Protein AF-A0A7S1SSM6-F1 (afdb_monomer_lite)

Organism: NCBI:txid63592

pLDDT: mean 79.37, std 10.74, range [51.19, 92.94]

Sequence (99 aa):
RVAVSGLYIGGKAKVPNDAHAYGEARAEYFFAGSLGPVMERTFEPGFDSDWGSTEEHWVRTECGAGTNFRVSSSVQARTAQGTGVALQTMSFEFFDVEC

Structure (mmCIF, N/CA/C/O backbone):
data_AF-A0A7S1SSM6-F1
#
_entry.id   AF-A0A7S1SSM6-F1
#
loop_
_atom_site.group_PDB
_atom_site.id
_atom_site.type_symbol
_atom_site.label_atom_id
_atom_site.label_alt_id
_atom_site.label_comp_id
_atom_site.label_asym_id
_atom_site.label_entity_id
_atom_site.label_seq_id
_atom_site.pdbx_PDB_ins_code
_atom_site.Cartn_x
_atom_site.Cartn_y
_atom_site.Cartn_z
_atom_site.occupancy
_atom_site.B_iso_or_equiv
_atom_site.auth_seq_id
_atom_site.auth_comp_id
_atom_site.auth_asym_id
_atom_site.auth_atom_id
_atom_site.pdbx_PDB_model_num
ATOM 1 N N . ARG A 1 1 ? 19.876 6.465 -17.015 1.00 58.81 1 ARG A N 1
ATOM 2 C CA . ARG A 1 1 ? 19.684 5.035 -16.645 1.00 58.81 1 ARG A CA 1
ATOM 3 C C . ARG A 1 1 ? 19.164 4.982 -15.225 1.00 58.81 1 ARG A C 1
ATOM 5 O O . ARG A 1 1 ? 19.903 5.396 -14.346 1.00 58.81 1 ARG A O 1
ATOM 12 N N . VAL A 1 2 ? 17.966 4.426 -15.059 1.00 58.84 2 VAL A N 1
ATOM 13 C CA . VAL A 1 2 ? 17.155 4.303 -13.839 1.00 58.84 2 VAL A CA 1
ATOM 14 C C . VAL A 1 2 ? 15.910 5.188 -13.905 1.00 58.84 2 VAL A C 1
ATOM 16 O O . VAL A 1 2 ? 16.018 6.404 -14.009 1.00 58.84 2 VAL A O 1
ATOM 19 N N . ALA A 1 3 ? 14.746 4.543 -13.863 1.00 59.56 3 ALA A N 1
ATOM 20 C CA . ALA A 1 3 ? 13.465 5.168 -13.578 1.00 59.56 3 ALA A CA 1
ATOM 21 C C . ALA A 1 3 ? 13.208 5.068 -12.069 1.00 59.56 3 ALA A C 1
ATOM 23 O O . ALA A 1 3 ? 13.391 3.997 -11.481 1.00 59.56 3 ALA A O 1
ATOM 24 N N . VAL A 1 4 ? 12.811 6.182 -11.456 1.00 60.44 4 VAL A N 1
ATOM 25 C CA . VAL A 1 4 ? 12.421 6.244 -10.045 1.00 60.44 4 VAL A CA 1
ATOM 26 C C . VAL A 1 4 ? 10.920 6.422 -9.992 1.00 60.44 4 VAL A C 1
ATOM 28 O O . VAL A 1 4 ? 10.396 7.399 -10.524 1.00 60.44 4 VAL A O 1
ATOM 31 N N . SER A 1 5 ? 10.226 5.492 -9.350 1.00 66.38 5 SER A N 1
ATOM 32 C CA . SER A 1 5 ? 8.828 5.686 -8.986 1.00 66.38 5 SER A CA 1
ATOM 33 C C . SER A 1 5 ? 8.762 6.006 -7.499 1.00 66.38 5 SER A C 1
ATOM 35 O O . SER A 1 5 ? 9.047 5.131 -6.680 1.00 66.38 5 SER A O 1
ATOM 37 N N . GLY A 1 6 ? 8.400 7.244 -7.164 1.00 67.00 6 GLY A N 1
ATOM 38 C CA . GLY A 1 6 ? 7.982 7.625 -5.818 1.00 67.00 6 GLY A CA 1
ATOM 39 C C . GLY A 1 6 ? 6.464 7.521 -5.726 1.00 67.00 6 GLY A C 1
ATOM 40 O O . GLY A 1 6 ? 5.763 8.297 -6.377 1.00 67.00 6 GLY A O 1
ATOM 41 N N . LEU A 1 7 ? 5.947 6.560 -4.958 1.00 73.50 7 LEU A N 1
ATOM 42 C CA . LEU A 1 7 ? 4.514 6.467 -4.680 1.00 73.50 7 LEU A CA 1
ATOM 43 C C . LEU A 1 7 ? 4.261 6.833 -3.225 1.00 73.50 7 LEU A C 1
ATOM 45 O O . LEU A 1 7 ? 4.760 6.170 -2.318 1.00 73.50 7 LEU A O 1
ATOM 49 N N . TYR A 1 8 ? 3.413 7.835 -3.030 1.00 80.81 8 TYR A N 1
ATOM 50 C CA . TYR A 1 8 ? 2.760 8.065 -1.754 1.00 80.81 8 TYR A CA 1
ATOM 51 C C . TYR A 1 8 ? 1.422 7.327 -1.724 1.00 80.81 8 TYR A C 1
ATOM 53 O O . TYR A 1 8 ? 0.572 7.530 -2.594 1.00 80.81 8 TYR A O 1
ATOM 61 N N . ILE A 1 9 ? 1.225 6.502 -0.702 1.00 78.75 9 ILE A N 1
ATOM 62 C CA . ILE A 1 9 ? -0.080 5.956 -0.342 1.00 78.75 9 ILE A CA 1
ATOM 63 C C . ILE A 1 9 ? -0.380 6.347 1.099 1.00 78.75 9 ILE A C 1
ATOM 65 O O . ILE A 1 9 ? 0.454 6.208 1.992 1.00 78.75 9 ILE A O 1
ATOM 69 N N . GLY A 1 10 ? -1.574 6.871 1.327 1.00 84.69 10 GLY A N 1
ATOM 70 C CA . GLY A 1 10 ? -1.971 7.338 2.639 1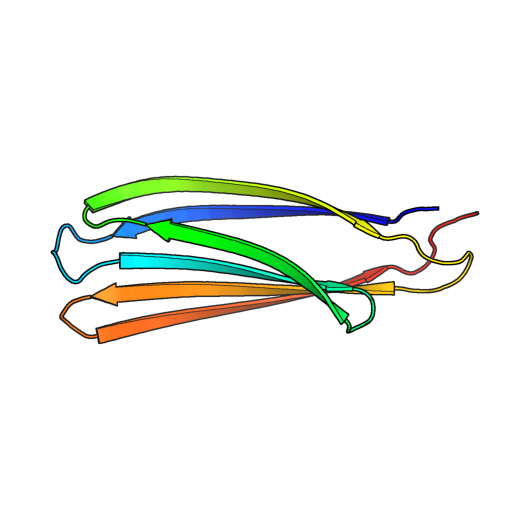.00 84.69 10 GLY A CA 1
ATOM 71 C C . GLY A 1 10 ? -3.424 7.764 2.670 1.00 84.69 10 GLY A C 1
ATOM 72 O O . GLY A 1 10 ? -4.124 7.770 1.655 1.00 84.69 10 GLY A O 1
ATOM 73 N N . GLY A 1 11 ? -3.873 8.111 3.863 1.00 85.38 11 GLY A N 1
ATOM 74 C CA . GLY A 1 11 ? -5.227 8.559 4.119 1.00 85.38 11 GLY A CA 1
ATOM 75 C C . GLY A 1 11 ? -5.555 8.465 5.599 1.00 85.38 11 GLY A C 1
ATOM 76 O O . GLY A 1 11 ? -4.685 8.242 6.439 1.00 85.38 11 GLY A O 1
ATOM 77 N N . LYS A 1 12 ? -6.838 8.598 5.918 1.00 87.00 12 LYS A N 1
ATOM 78 C CA . LYS A 1 12 ? -7.329 8.372 7.272 1.00 87.00 12 LYS A CA 1
ATOM 79 C C . LYS A 1 12 ? -7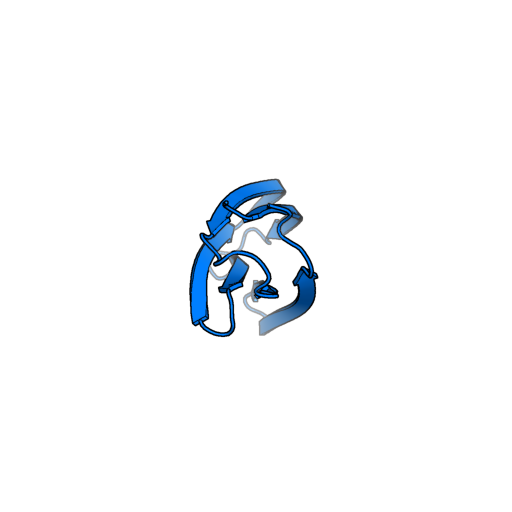.711 6.908 7.441 1.00 87.00 12 LYS A C 1
ATOM 81 O O . LYS A 1 12 ? -8.521 6.398 6.667 1.00 87.00 12 LYS A O 1
ATOM 86 N N . ALA A 1 13 ? -7.180 6.250 8.467 1.00 87.62 13 ALA A N 1
ATOM 87 C CA . ALA A 1 13 ? -7.667 4.942 8.884 1.00 87.62 13 ALA A CA 1
ATOM 88 C C . ALA A 1 13 ? -8.393 5.073 10.223 1.00 87.62 13 ALA A C 1
ATOM 90 O O . ALA A 1 13 ? -7.917 5.724 11.153 1.00 87.62 13 ALA A O 1
ATOM 91 N N . LYS A 1 14 ? -9.573 4.457 10.291 1.00 88.44 14 LYS A N 1
ATOM 92 C CA . LYS A 1 14 ? -10.377 4.367 11.503 1.00 88.44 14 LYS A CA 1
ATOM 93 C C . LYS A 1 14 ? -10.848 2.932 11.684 1.00 88.44 14 LYS A C 1
ATOM 95 O O . LYS A 1 14 ? -11.709 2.467 10.940 1.00 88.44 14 LYS A O 1
ATOM 100 N N . VAL A 1 15 ? -10.288 2.254 12.675 1.00 89.62 15 VAL A N 1
ATOM 101 C CA . VAL A 1 15 ? -10.617 0.875 13.029 1.00 89.62 15 VAL A CA 1
ATOM 102 C C . VAL A 1 15 ? -11.408 0.894 14.338 1.00 89.62 15 VAL A C 1
ATOM 104 O O . VAL A 1 15 ? -10.951 1.491 15.316 1.00 89.62 15 VAL A O 1
ATOM 107 N N . PRO A 1 16 ? -12.597 0.271 14.398 1.00 88.06 16 PRO A N 1
ATOM 108 C CA . PRO A 1 16 ? -13.318 0.100 15.655 1.00 88.06 16 PRO A CA 1
ATOM 109 C C . PRO A 1 16 ? -12.436 -0.558 16.724 1.00 88.06 16 PRO A C 1
ATOM 111 O O . PRO A 1 16 ? -11.620 -1.424 16.417 1.00 88.06 16 PRO A O 1
ATOM 114 N N . ASN A 1 17 ? -12.603 -0.164 17.986 1.00 90.31 17 ASN A N 1
ATOM 115 C CA . ASN A 1 17 ? -11.916 -0.814 19.103 1.00 90.31 17 ASN A CA 1
ATOM 116 C C . ASN A 1 17 ? -12.640 -2.118 19.483 1.00 90.31 17 ASN A C 1
ATOM 118 O O . ASN A 1 17 ? -13.382 -2.164 20.462 1.00 90.31 17 ASN A O 1
ATOM 122 N N . ASP A 1 18 ? -12.480 -3.142 18.647 1.00 89.94 18 ASP A N 1
ATOM 123 C CA . ASP A 1 18 ? -13.040 -4.484 18.815 1.00 89.94 18 ASP A CA 1
ATOM 124 C C . ASP A 1 18 ? -11.937 -5.524 18.568 1.00 89.94 18 ASP A C 1
ATOM 126 O O . ASP A 1 18 ? -11.138 -5.369 17.648 1.00 89.94 18 ASP A O 1
ATOM 130 N N . ALA A 1 19 ? -11.891 -6.590 19.370 1.00 84.06 19 ALA A N 1
ATOM 131 C CA . ALA A 1 19 ? -10.825 -7.597 19.319 1.00 84.06 19 ALA A CA 1
ATOM 132 C C . ALA A 1 19 ? -10.735 -8.362 17.981 1.00 84.06 19 ALA A C 1
ATOM 134 O O . ALA A 1 19 ? -9.727 -9.014 17.711 1.00 84.06 19 ALA A O 1
ATOM 135 N N . HIS A 1 20 ? -11.775 -8.304 17.146 1.00 85.38 20 HIS A N 1
ATOM 136 C CA . HIS A 1 20 ? -11.819 -8.933 15.827 1.00 85.38 20 HIS A CA 1
ATOM 137 C C . HIS A 1 20 ? -11.721 -7.927 14.675 1.00 85.38 20 HIS A C 1
ATOM 139 O O . HIS A 1 20 ? -11.836 -8.323 13.510 1.00 85.38 20 HIS A O 1
ATOM 145 N N . ALA A 1 21 ? -11.539 -6.640 14.981 1.00 88.19 21 ALA A N 1
ATOM 146 C CA . ALA A 1 21 ? -11.415 -5.597 13.981 1.00 88.19 21 ALA A CA 1
ATOM 147 C C . ALA A 1 21 ? -9.950 -5.320 13.637 1.00 88.19 21 ALA A C 1
ATOM 149 O O . ALA A 1 21 ? -9.128 -5.091 14.514 1.00 88.19 21 ALA A O 1
ATOM 150 N N . TYR A 1 22 ? -9.630 -5.285 12.349 1.00 91.56 22 TYR A N 1
ATOM 151 C CA . TYR A 1 22 ? -8.351 -4.764 11.874 1.00 91.56 22 TYR A CA 1
ATOM 152 C C . TYR A 1 22 ? -8.536 -4.110 10.510 1.00 91.56 22 TYR A C 1
ATOM 154 O O . TYR A 1 22 ? -9.463 -4.432 9.757 1.00 91.56 22 TYR A O 1
ATOM 162 N N . GLY A 1 23 ? -7.651 -3.169 10.205 1.00 91.00 23 GLY A N 1
ATOM 163 C CA . GLY A 1 23 ? -7.494 -2.631 8.862 1.00 91.00 23 GLY A CA 1
ATOM 164 C C . GLY A 1 23 ? -6.211 -3.154 8.231 1.00 91.00 23 GLY A C 1
ATOM 165 O O . GLY A 1 23 ? -5.226 -3.383 8.924 1.00 91.00 23 GLY A O 1
ATOM 166 N N . GLU A 1 24 ? -6.199 -3.286 6.916 1.00 91.50 24 GLU A N 1
ATOM 167 C CA . GLU A 1 24 ? -4.998 -3.568 6.142 1.00 91.50 24 GLU A CA 1
ATOM 168 C C . GLU A 1 24 ? -4.989 -2.666 4.912 1.00 91.50 24 GLU A C 1
ATOM 170 O O . GLU A 1 24 ? -5.989 -2.553 4.205 1.00 91.50 24 GLU A O 1
ATOM 175 N N . ALA A 1 25 ? -3.867 -2.006 4.666 1.00 89.81 25 ALA A N 1
ATOM 176 C CA . ALA A 1 25 ? -3.589 -1.338 3.411 1.00 89.81 25 ALA A CA 1
ATOM 177 C C . ALA A 1 25 ? -2.386 -2.009 2.759 1.00 89.81 25 ALA A C 1
ATOM 179 O O . ALA A 1 25 ? -1.358 -2.215 3.400 1.00 89.81 25 ALA A O 1
ATOM 180 N N . ARG A 1 26 ? -2.507 -2.328 1.475 1.00 90.38 26 ARG A N 1
ATOM 181 C CA . ARG A 1 26 ? -1.467 -3.020 0.719 1.00 90.38 26 ARG A CA 1
ATOM 182 C C . ARG A 1 26 ? -1.295 -2.385 -0.651 1.00 90.38 26 ARG A C 1
ATOM 184 O O . ARG A 1 26 ? -2.288 -2.031 -1.281 1.00 90.38 26 ARG A O 1
ATOM 191 N N . ALA A 1 27 ? -0.058 -2.255 -1.114 1.00 88.25 27 ALA A N 1
ATOM 192 C CA . ALA A 1 27 ? 0.281 -1.809 -2.459 1.00 88.25 27 ALA A CA 1
ATOM 193 C C . ALA A 1 27 ? 1.308 -2.757 -3.089 1.00 88.25 27 ALA A C 1
ATOM 195 O O . ALA A 1 27 ? 2.355 -3.036 -2.512 1.00 88.25 27 ALA A O 1
ATOM 196 N N . GLU A 1 28 ? 0.997 -3.251 -4.279 1.00 87.94 28 GLU A N 1
ATOM 197 C CA . GLU A 1 28 ? 1.831 -4.143 -5.076 1.00 87.94 28 GLU A CA 1
ATOM 198 C C . GLU A 1 28 ? 2.349 -3.386 -6.295 1.00 87.94 28 GLU A C 1
ATOM 200 O O . GLU A 1 28 ? 1.568 -2.831 -7.078 1.00 87.94 28 GLU A O 1
ATOM 205 N N . TYR A 1 29 ? 3.667 -3.382 -6.458 1.00 84.38 29 TYR A N 1
ATOM 206 C CA . TYR A 1 29 ? 4.343 -2.696 -7.548 1.00 84.38 29 TYR A CA 1
ATOM 207 C C . TYR A 1 29 ? 4.662 -3.699 -8.649 1.00 84.38 29 TYR A C 1
ATOM 209 O O . TYR A 1 29 ? 5.114 -4.806 -8.377 1.00 84.38 29 TYR A O 1
ATOM 217 N N . PHE A 1 30 ? 4.448 -3.314 -9.898 1.00 83.62 30 PHE A N 1
ATOM 218 C CA . PHE A 1 30 ? 4.733 -4.133 -11.066 1.00 83.62 30 PHE A CA 1
ATOM 219 C C . PHE A 1 30 ? 5.585 -3.326 -12.039 1.00 83.62 30 PHE A C 1
ATOM 221 O O . PHE A 1 30 ? 5.208 -2.224 -12.440 1.00 83.62 30 PHE A O 1
ATOM 228 N N . PHE A 1 31 ? 6.715 -3.896 -12.444 1.00 80.75 31 PHE A N 1
ATOM 229 C CA . PHE A 1 31 ? 7.661 -3.282 -13.370 1.00 80.75 31 PHE A CA 1
ATOM 230 C C . PHE A 1 31 ? 7.832 -4.183 -14.584 1.00 80.75 31 PHE A C 1
ATOM 232 O O . PHE A 1 31 ? 8.197 -5.350 -14.439 1.00 80.75 31 PHE A O 1
ATOM 239 N N . ALA A 1 32 ? 7.540 -3.661 -15.776 1.00 78.62 32 ALA A N 1
ATOM 240 C CA . ALA A 1 32 ? 7.542 -4.438 -17.017 1.00 78.62 32 ALA A CA 1
ATOM 241 C C . ALA A 1 32 ? 6.747 -5.762 -16.894 1.00 78.62 32 ALA A C 1
ATOM 243 O O . ALA A 1 32 ? 7.164 -6.810 -17.381 1.00 78.62 32 ALA A O 1
ATOM 244 N N . GLY A 1 33 ? 5.619 -5.727 -16.174 1.00 76.31 33 GLY A N 1
ATOM 245 C CA . GLY A 1 33 ? 4.763 -6.892 -15.917 1.00 76.31 33 GLY A CA 1
ATOM 246 C C . GLY A 1 33 ? 5.261 -7.862 -14.836 1.00 76.31 33 GLY A C 1
ATOM 247 O O . GLY A 1 33 ? 4.529 -8.780 -14.476 1.00 76.31 33 GLY A O 1
ATOM 248 N N . SER A 1 34 ? 6.458 -7.659 -14.281 1.00 81.50 34 SER A N 1
ATOM 249 C CA . SER A 1 34 ? 6.990 -8.469 -13.179 1.00 81.50 34 SER A CA 1
ATOM 250 C C . SER A 1 34 ? 6.610 -7.874 -11.826 1.00 81.50 34 SER A C 1
ATOM 252 O O . SER A 1 34 ? 6.704 -6.660 -11.642 1.00 81.50 34 SER A O 1
ATOM 254 N N . LEU A 1 35 ? 6.205 -8.723 -10.876 1.00 84.81 35 LEU A N 1
ATOM 255 C CA . LEU A 1 35 ? 5.938 -8.303 -9.499 1.00 84.81 35 LEU A CA 1
ATOM 256 C C . LEU A 1 35 ? 7.236 -7.800 -8.851 1.00 84.81 35 LEU A C 1
ATOM 258 O O . LEU A 1 35 ? 8.261 -8.482 -8.865 1.00 84.81 35 LEU A O 1
ATOM 262 N N . GLY A 1 36 ? 7.173 -6.592 -8.313 1.00 82.06 36 GLY A N 1
ATOM 263 C CA . GLY A 1 36 ? 8.228 -5.927 -7.569 1.00 82.06 36 GLY A CA 1
ATOM 264 C C . GLY A 1 36 ? 7.969 -5.962 -6.060 1.00 82.06 36 GLY A C 1
ATOM 265 O O . GLY A 1 36 ? 7.350 -6.902 -5.556 1.00 82.06 36 GLY A O 1
ATOM 266 N N . PRO A 1 37 ? 8.455 -4.950 -5.321 1.00 84.69 37 PRO A N 1
ATOM 267 C CA . PRO A 1 37 ? 8.190 -4.805 -3.898 1.00 84.69 37 PRO A CA 1
ATOM 268 C C . PRO A 1 37 ? 6.694 -4.752 -3.583 1.00 84.69 37 PRO A C 1
ATOM 270 O O . PRO A 1 37 ? 5.857 -4.436 -4.433 1.00 84.69 37 PRO A O 1
ATOM 273 N N . VAL A 1 38 ? 6.373 -5.046 -2.329 1.00 88.25 38 VAL A N 1
ATOM 274 C CA . VAL A 1 38 ? 5.026 -4.935 -1.777 1.00 88.25 38 VAL A CA 1
ATOM 275 C C . VAL A 1 38 ? 5.125 -4.096 -0.515 1.00 88.25 38 VAL A C 1
ATOM 277 O O . VAL A 1 38 ? 5.934 -4.392 0.363 1.00 88.25 38 VAL A O 1
ATOM 280 N N . MET A 1 39 ? 4.297 -3.061 -0.429 1.00 87.00 39 MET A N 1
ATOM 281 C CA . MET A 1 39 ? 4.069 -2.330 0.808 1.00 87.00 39 MET A CA 1
ATOM 282 C C . MET A 1 39 ? 2.833 -2.904 1.491 1.00 87.00 39 MET A C 1
ATOM 284 O O . MET A 1 39 ? 1.803 -3.093 0.845 1.00 87.00 39 MET A O 1
ATOM 288 N N . GLU A 1 40 ? 2.913 -3.114 2.799 1.00 89.94 40 GLU A N 1
ATOM 289 C CA . GLU A 1 40 ? 1.777 -3.516 3.619 1.00 89.94 40 GLU A CA 1
ATOM 290 C C . GLU A 1 40 ? 1.765 -2.742 4.938 1.00 89.94 40 GLU A C 1
ATOM 292 O O . GLU A 1 40 ? 2.807 -2.474 5.545 1.00 89.94 40 GLU A O 1
ATOM 297 N N . ARG A 1 41 ? 0.567 -2.364 5.378 1.00 91.12 41 ARG A N 1
ATOM 298 C CA . ARG A 1 41 ? 0.328 -1.719 6.659 1.00 91.12 41 ARG A CA 1
ATOM 299 C C . ARG A 1 41 ? -0.923 -2.288 7.303 1.00 91.12 41 ARG A C 1
ATOM 301 O O . ARG A 1 41 ? -2.023 -2.114 6.788 1.00 91.12 41 ARG A O 1
ATOM 308 N N . THR A 1 42 ? -0.754 -2.886 8.472 1.00 92.88 42 THR A N 1
ATOM 309 C CA . THR A 1 42 ? -1.861 -3.317 9.327 1.00 92.88 42 THR A CA 1
ATOM 310 C C . THR A 1 42 ? -2.184 -2.235 10.356 1.00 92.88 42 THR A C 1
ATOM 312 O O . THR A 1 42 ? -1.290 -1.567 10.886 1.00 92.88 42 THR A O 1
ATOM 315 N N . PHE A 1 43 ? -3.472 -2.051 10.625 1.00 92.94 43 PHE A N 1
ATOM 316 C CA . PHE A 1 43 ? -4.006 -1.138 11.627 1.00 92.94 43 PHE A CA 1
ATOM 317 C C . PHE A 1 43 ? -4.696 -1.946 12.719 1.00 92.94 43 PHE A C 1
ATOM 319 O O . PHE A 1 43 ? -5.660 -2.668 12.453 1.00 92.94 43 PHE A O 1
ATOM 326 N N . GLU A 1 44 ? -4.198 -1.787 13.940 1.00 92.62 44 GLU A N 1
ATOM 327 C CA . GLU A 1 44 ? -4.733 -2.436 15.133 1.00 92.62 44 GLU A CA 1
ATOM 328 C C . GLU A 1 44 ? -6.124 -1.894 15.517 1.00 92.62 44 GLU A C 1
ATOM 330 O O . GLU A 1 44 ? -6.478 -0.763 15.146 1.00 92.62 44 GLU A O 1
ATOM 335 N N . PRO A 1 45 ? -6.911 -2.660 16.300 1.00 91.94 45 PRO A N 1
ATOM 336 C CA . PRO A 1 45 ? -8.142 -2.171 16.907 1.00 91.94 45 PRO A CA 1
ATOM 337 C C . PRO A 1 45 ? -7.966 -0.808 17.586 1.00 91.94 45 PRO A C 1
ATOM 339 O O . PRO A 1 45 ? -7.017 -0.574 18.335 1.00 91.94 45 PRO A O 1
ATOM 342 N N . GLY A 1 46 ? -8.911 0.101 17.348 1.00 90.00 46 GLY A N 1
ATOM 343 C C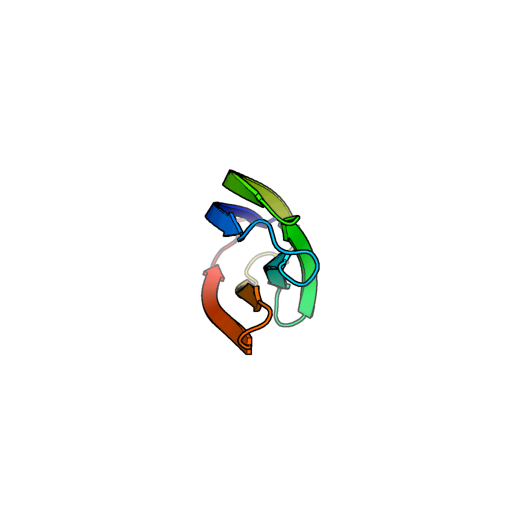A . GLY A 1 46 ? -8.902 1.436 17.950 1.00 90.00 46 GLY A CA 1
ATOM 344 C C . GLY A 1 46 ? -7.967 2.450 17.283 1.00 90.00 46 GLY A C 1
ATOM 345 O O . GLY A 1 46 ? -7.888 3.582 17.759 1.00 90.00 46 GLY A O 1
ATOM 346 N N . PHE A 1 47 ? -7.291 2.098 16.184 1.00 92.31 47 PHE A N 1
ATOM 347 C CA . PHE A 1 47 ? -6.542 3.069 15.385 1.00 92.31 47 PHE A CA 1
ATOM 348 C C . PHE A 1 47 ? -7.488 4.139 14.808 1.00 92.31 47 PHE A C 1
ATOM 350 O O . PHE A 1 47 ? -8.406 3.813 14.060 1.00 92.31 47 PHE A O 1
ATOM 357 N N . ASP A 1 48 ? -7.265 5.414 15.130 1.00 92.94 48 ASP A N 1
ATOM 358 C CA . ASP A 1 48 ? -7.967 6.570 14.545 1.00 92.94 48 ASP A CA 1
ATOM 359 C C . ASP A 1 48 ? -6.939 7.679 14.313 1.00 92.94 48 ASP A C 1
ATOM 361 O O . ASP A 1 48 ? -6.690 8.523 15.174 1.00 92.94 48 ASP A O 1
ATOM 365 N N . SER A 1 49 ? -6.259 7.609 13.172 1.00 92.69 49 SER A N 1
ATOM 366 C CA . SER A 1 49 ? -5.241 8.582 12.785 1.00 92.69 49 SER A CA 1
ATOM 367 C C . SER A 1 49 ? -5.079 8.611 11.271 1.00 92.69 49 SER A C 1
ATOM 369 O O . SER A 1 49 ? -5.473 7.692 10.545 1.00 92.69 49 SER A O 1
ATOM 371 N N . ASP A 1 50 ? -4.452 9.677 10.798 1.00 91.44 50 ASP A N 1
ATOM 372 C CA . ASP A 1 50 ? -3.883 9.6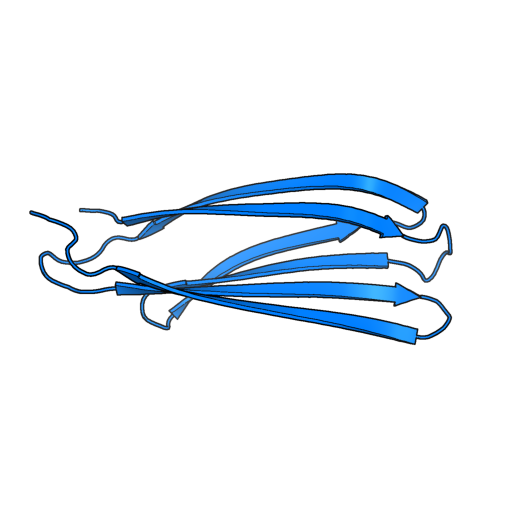93 9.464 1.00 91.44 50 ASP A CA 1
ATOM 373 C C . ASP A 1 50 ? -2.666 8.768 9.413 1.00 91.44 50 ASP A C 1
ATOM 375 O O . ASP A 1 50 ? -1.933 8.597 10.397 1.00 91.44 50 ASP A O 1
ATOM 379 N N . TRP A 1 51 ? -2.472 8.157 8.252 1.00 87.88 51 TRP A N 1
ATOM 380 C CA . TRP A 1 51 ? -1.317 7.344 7.931 1.00 87.88 51 TRP A CA 1
ATOM 381 C C . TRP A 1 51 ? -0.837 7.684 6.526 1.00 87.88 51 TRP A C 1
ATOM 383 O O . TRP A 1 51 ? -1.594 8.130 5.663 1.00 87.88 51 TRP A O 1
ATOM 393 N N . GLY A 1 52 ? 0.441 7.453 6.292 1.00 87.12 52 GLY A N 1
ATOM 394 C CA . GLY A 1 52 ? 1.023 7.590 4.977 1.00 87.12 52 GLY A CA 1
ATOM 395 C C . GLY A 1 52 ? 2.343 6.862 4.929 1.00 87.12 52 GLY A C 1
ATOM 396 O O . GLY A 1 52 ? 3.047 6.763 5.935 1.00 87.12 52 GLY A O 1
ATOM 397 N N . SER A 1 53 ? 2.656 6.348 3.756 1.00 82.50 53 SER A N 1
ATOM 398 C CA . SER A 1 53 ? 3.956 5.795 3.455 1.00 82.50 53 SER A CA 1
ATOM 399 C C . SER A 1 53 ? 4.347 6.215 2.048 1.00 82.50 53 SER A C 1
ATOM 401 O O . SER A 1 53 ? 3.527 6.211 1.126 1.00 82.50 53 SER A O 1
ATOM 403 N N . THR A 1 54 ? 5.601 6.625 1.916 1.00 82.31 54 THR A N 1
ATOM 404 C CA . THR A 1 54 ? 6.211 6.969 0.639 1.00 82.31 54 THR A CA 1
ATOM 405 C C . THR A 1 54 ? 7.288 5.944 0.374 1.00 82.31 54 THR A C 1
ATOM 407 O O . THR A 1 54 ? 8.205 5.805 1.179 1.00 82.31 54 THR A O 1
ATOM 410 N N . GLU A 1 55 ? 7.191 5.263 -0.758 1.00 77.25 55 GLU A N 1
ATOM 411 C CA . GLU A 1 55 ? 8.218 4.327 -1.204 1.00 77.25 55 GLU A CA 1
ATOM 412 C C . GLU A 1 55 ? 8.809 4.811 -2.517 1.00 77.25 55 GLU A C 1
ATOM 414 O O . GLU A 1 55 ? 8.085 5.177 -3.450 1.00 77.25 55 GLU A O 1
ATOM 419 N N . GLU A 1 56 ? 10.136 4.798 -2.570 1.00 77.12 56 GLU A N 1
ATOM 420 C CA . GLU A 1 56 ? 10.903 5.066 -3.774 1.00 77.12 56 GLU A CA 1
ATOM 421 C C . GLU A 1 56 ? 11.524 3.767 -4.268 1.00 77.12 56 GLU A C 1
ATOM 423 O O . GLU A 1 56 ? 12.299 3.101 -3.575 1.00 77.12 56 GLU A O 1
ATOM 428 N N . HIS A 1 57 ? 11.197 3.407 -5.503 1.00 74.50 57 HIS A N 1
ATOM 429 C CA . HIS A 1 57 ? 11.739 2.220 -6.144 1.00 74.50 57 HIS A CA 1
ATOM 430 C C . HIS A 1 57 ? 12.478 2.595 -7.419 1.00 74.50 57 HIS A C 1
ATOM 432 O O . HIS A 1 57 ? 12.021 3.417 -8.214 1.00 74.50 57 HIS A O 1
ATOM 438 N N . TRP A 1 58 ? 13.638 1.968 -7.593 1.00 73.25 58 TRP A N 1
ATOM 439 C CA . TRP A 1 58 ? 14.589 2.251 -8.657 1.00 73.25 58 TRP A CA 1
ATOM 440 C C . TRP A 1 58 ? 14.599 1.065 -9.612 1.00 73.25 58 TRP A C 1
ATOM 442 O O . TRP A 1 58 ? 14.934 -0.051 -9.213 1.00 73.25 58 TRP A O 1
ATOM 452 N N . VAL A 1 59 ? 14.260 1.297 -10.879 1.00 69.62 59 VAL A N 1
ATOM 453 C CA . VAL A 1 59 ? 14.279 0.249 -11.905 1.00 69.62 59 VAL A CA 1
ATOM 454 C C . VAL A 1 59 ? 15.216 0.621 -13.027 1.00 69.62 59 VAL A C 1
ATOM 456 O O . VAL A 1 59 ? 15.154 1.712 -13.590 1.00 69.62 59 VAL A O 1
ATOM 459 N N . ARG A 1 60 ? 16.106 -0.310 -13.368 1.00 70.38 60 ARG A N 1
ATOM 460 C CA . ARG A 1 60 ? 17.040 -0.146 -14.475 1.00 70.38 60 ARG A CA 1
ATOM 461 C C . ARG A 1 60 ? 16.388 -0.615 -15.769 1.00 70.38 60 ARG A C 1
ATOM 463 O O . ARG A 1 60 ? 16.038 -1.781 -15.892 1.00 70.38 60 ARG A O 1
ATOM 470 N N . THR A 1 61 ? 16.298 0.288 -16.734 1.00 67.69 61 THR A N 1
ATOM 471 C CA . THR A 1 61 ? 15.833 0.005 -18.095 1.00 67.69 61 THR A CA 1
ATOM 472 C C . THR A 1 61 ? 16.960 0.254 -19.100 1.00 67.69 61 THR A C 1
ATOM 474 O O . THR A 1 61 ? 17.913 0.995 -18.818 1.00 67.69 61 THR A O 1
ATOM 477 N N . GLU A 1 62 ? 16.886 -0.407 -20.255 1.00 69.81 62 GLU A N 1
ATOM 478 C CA . GLU A 1 62 ? 17.779 -0.140 -21.388 1.00 69.81 62 GLU A CA 1
ATOM 479 C C . GLU A 1 62 ? 17.405 1.182 -22.086 1.00 69.81 62 GLU A C 1
ATOM 481 O O . GLU A 1 62 ? 16.267 1.641 -21.991 1.00 69.81 62 GLU A O 1
ATOM 486 N N . CYS A 1 63 ? 18.369 1.813 -22.769 1.00 68.25 63 CYS A N 1
ATOM 487 C CA . CYS A 1 63 ? 18.126 3.044 -23.536 1.00 68.25 63 CYS A CA 1
ATOM 488 C C . CYS A 1 63 ? 17.072 2.793 -24.624 1.00 68.25 63 CYS A C 1
ATOM 490 O O . CYS A 1 63 ? 17.205 1.836 -25.384 1.00 68.25 63 CYS A O 1
ATOM 492 N N . GLY A 1 64 ? 16.052 3.651 -24.708 1.00 62.50 64 GLY A N 1
ATOM 493 C CA . GLY A 1 64 ? 14.974 3.534 -25.698 1.00 62.50 64 GLY A CA 1
ATOM 494 C C . GLY A 1 64 ? 13.930 2.446 -25.406 1.00 62.50 64 GLY A C 1
ATOM 495 O O . GLY A 1 64 ? 13.001 2.277 -26.193 1.00 62.50 64 GLY A O 1
ATOM 496 N N . ALA A 1 65 ? 14.038 1.719 -24.287 1.00 66.69 65 ALA A N 1
ATOM 497 C CA . ALA A 1 65 ? 13.006 0.781 -23.855 1.00 66.69 65 ALA A CA 1
ATOM 498 C C . ALA A 1 65 ? 11.915 1.511 -23.051 1.00 66.69 65 ALA A C 1
ATOM 500 O O . ALA A 1 65 ? 12.204 2.143 -22.033 1.00 66.69 65 ALA A O 1
ATOM 501 N N . GLY A 1 66 ? 10.655 1.393 -23.481 1.00 69.06 66 GLY A N 1
ATOM 502 C CA . GLY A 1 66 ? 9.501 1.785 -22.667 1.00 69.06 66 GLY A CA 1
ATOM 503 C C . GLY A 1 66 ? 9.281 0.777 -21.539 1.00 69.06 66 GLY A C 1
ATOM 504 O O . GLY A 1 66 ? 9.375 -0.431 -21.763 1.00 69.06 66 GLY A O 1
ATOM 505 N N . THR A 1 67 ? 8.992 1.256 -20.327 1.00 71.19 67 THR A N 1
ATOM 506 C CA . THR A 1 67 ? 8.651 0.381 -19.198 1.00 71.19 67 THR A CA 1
ATOM 507 C C . THR A 1 67 ? 7.255 0.703 -18.688 1.00 71.19 67 THR A C 1
ATOM 509 O O . THR A 1 67 ? 6.922 1.855 -18.397 1.00 71.19 67 THR A O 1
ATOM 512 N N . ASN A 1 68 ? 6.418 -0.328 -18.590 1.00 75.75 68 ASN A N 1
ATOM 513 C CA . ASN A 1 68 ? 5.124 -0.215 -17.933 1.00 75.75 68 ASN A CA 1
ATOM 514 C C . ASN A 1 68 ? 5.339 -0.315 -16.418 1.00 75.75 68 ASN A C 1
ATOM 516 O O . ASN A 1 68 ? 5.985 -1.249 -15.930 1.00 75.75 68 ASN A O 1
ATOM 520 N N . PHE A 1 69 ? 4.798 0.657 -15.694 1.00 78.12 69 PHE A N 1
ATOM 521 C CA . PHE A 1 69 ? 4.758 0.681 -14.246 1.00 78.12 69 PHE A CA 1
ATOM 522 C C . PHE A 1 69 ? 3.308 0.612 -13.787 1.00 78.12 69 PHE A C 1
ATOM 524 O O . PHE A 1 69 ? 2.499 1.493 -14.074 1.00 78.12 69 PHE A O 1
ATOM 531 N N . ARG A 1 70 ? 2.969 -0.420 -13.025 1.00 82.81 70 ARG A N 1
ATOM 532 C CA . ARG A 1 70 ? 1.633 -0.567 -12.459 1.00 82.81 70 ARG A CA 1
ATOM 533 C C . ARG A 1 70 ? 1.721 -0.668 -10.950 1.00 82.81 70 ARG A C 1
ATOM 535 O O . ARG A 1 70 ? 2.559 -1.381 -10.413 1.00 82.81 70 ARG A O 1
ATOM 542 N N . VAL A 1 71 ? 0.793 -0.003 -10.279 1.00 83.00 71 VAL A N 1
ATOM 543 C CA . VAL A 1 71 ? 0.555 -0.158 -8.850 1.00 83.00 71 VAL A CA 1
ATOM 544 C C . VAL A 1 71 ? -0.868 -0.647 -8.661 1.00 83.00 71 VAL A C 1
ATOM 546 O O . VAL A 1 71 ? -1.822 -0.023 -9.131 1.00 83.00 71 VAL A O 1
ATOM 549 N N . SER A 1 72 ? -1.016 -1.758 -7.953 1.00 86.31 72 SER A N 1
ATOM 550 C CA . SER A 1 72 ? -2.320 -2.208 -7.469 1.00 86.31 72 SER A CA 1
ATOM 551 C C . SER A 1 72 ? -2.355 -1.994 -5.964 1.00 86.31 72 SER A C 1
ATOM 553 O O . SER A 1 72 ? -1.497 -2.509 -5.259 1.00 86.31 72 SER A O 1
ATOM 555 N N . SER A 1 73 ? -3.310 -1.217 -5.470 1.00 84.56 73 SER A N 1
ATOM 556 C CA . SER A 1 73 ? -3.511 -1.003 -4.044 1.00 84.56 73 SER A CA 1
ATOM 557 C C . SER A 1 73 ? -4.852 -1.553 -3.578 1.00 84.56 73 SER A C 1
ATOM 559 O O . SER A 1 73 ? -5.838 -1.626 -4.315 1.00 84.56 73 SER A O 1
ATOM 561 N N . SER A 1 74 ? -4.882 -1.969 -2.323 1.00 86.81 74 SER A N 1
ATOM 562 C CA . SER A 1 74 ? -6.074 -2.476 -1.668 1.00 86.81 74 SER A CA 1
ATOM 563 C C . SER A 1 74 ? -6.148 -1.938 -0.252 1.00 86.81 74 SER A C 1
ATOM 565 O O . SER A 1 74 ? -5.124 -1.771 0.412 1.00 86.81 74 SER A O 1
ATOM 567 N N . VAL A 1 75 ? -7.367 -1.661 0.194 1.00 84.31 75 VAL A N 1
ATOM 568 C C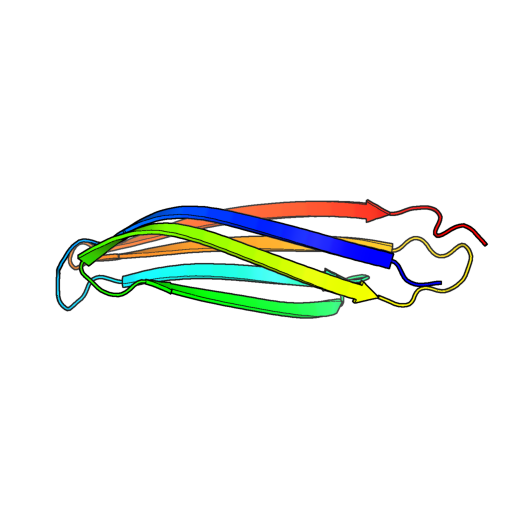A . VAL A 1 75 ? -7.672 -1.394 1.594 1.00 84.31 75 VAL A CA 1
ATOM 569 C C . VAL A 1 75 ? -8.741 -2.385 2.017 1.00 84.31 75 VAL A C 1
ATOM 571 O O . VAL A 1 75 ? -9.847 -2.400 1.472 1.00 84.31 75 VAL A O 1
ATOM 574 N N . GLN A 1 76 ? -8.400 -3.227 2.980 1.00 87.12 76 GLN A N 1
ATOM 575 C CA . GLN A 1 76 ? -9.304 -4.167 3.610 1.00 87.12 76 GLN A CA 1
ATOM 576 C C . GLN A 1 76 ? -9.636 -3.681 5.019 1.00 87.12 76 GLN A C 1
ATOM 578 O O . GLN A 1 76 ? -8.770 -3.256 5.777 1.00 87.12 76 GLN A O 1
ATOM 583 N N . ALA A 1 77 ? -10.910 -3.774 5.377 1.00 84.62 77 ALA A N 1
ATOM 584 C CA . ALA A 1 77 ? -11.376 -3.595 6.738 1.00 84.62 77 ALA A CA 1
ATOM 585 C C . ALA A 1 77 ? -12.129 -4.854 7.155 1.00 84.62 77 ALA A C 1
ATOM 587 O O . ALA A 1 77 ? -13.070 -5.280 6.478 1.00 84.62 77 ALA A O 1
ATOM 588 N N . ARG A 1 78 ? -11.732 -5.446 8.278 1.00 84.69 78 ARG A N 1
ATOM 589 C CA . ARG A 1 78 ? -12.447 -6.560 8.890 1.00 84.69 78 ARG A CA 1
ATOM 590 C C . ARG A 1 78 ? -13.075 -6.101 10.193 1.00 84.69 78 ARG A C 1
ATOM 592 O O . ARG A 1 78 ? -12.464 -5.366 10.959 1.00 84.69 78 ARG A O 1
ATOM 599 N N . THR A 1 79 ? -14.305 -6.534 10.426 1.00 81.19 79 THR A N 1
ATOM 600 C CA . THR A 1 79 ? -15.060 -6.299 11.659 1.00 81.19 79 THR A CA 1
ATOM 601 C C . THR A 1 79 ? -15.823 -7.568 12.034 1.00 81.19 79 THR A C 1
ATOM 603 O O . THR A 1 79 ? -15.958 -8.482 11.216 1.00 81.19 79 THR A O 1
ATOM 606 N N . ALA A 1 80 ? -16.408 -7.604 13.233 1.00 76.94 80 ALA A N 1
ATOM 607 C CA . ALA A 1 80 ? -17.319 -8.678 13.636 1.00 76.94 80 ALA A CA 1
ATOM 608 C C . ALA A 1 80 ? -18.537 -8.839 12.697 1.00 76.94 80 ALA A C 1
ATOM 610 O O . ALA A 1 80 ? -19.133 -9.910 12.632 1.00 76.94 80 ALA A O 1
ATOM 611 N N . GLN A 1 81 ? -18.904 -7.787 11.959 1.00 78.12 81 GLN A N 1
ATOM 612 C CA . GLN A 1 81 ? -20.068 -7.752 11.067 1.00 78.12 81 GLN A CA 1
ATOM 613 C C . GLN A 1 81 ? -19.737 -8.193 9.633 1.00 78.12 81 GLN A C 1
ATOM 615 O O . GLN A 1 81 ? -20.647 -8.392 8.830 1.00 78.12 81 GLN A O 1
ATOM 620 N N . GLY A 1 82 ? -18.452 -8.354 9.302 1.00 78.88 82 GLY A N 1
ATOM 621 C CA . GLY A 1 82 ? -17.998 -8.774 7.980 1.00 78.88 82 GLY A CA 1
ATOM 622 C C . GLY A 1 82 ? -16.711 -8.087 7.526 1.00 78.88 82 GLY A C 1
ATOM 623 O O . GLY A 1 82 ? -16.085 -7.322 8.266 1.00 78.88 82 GLY A O 1
ATOM 624 N N . THR A 1 83 ? -16.333 -8.372 6.281 1.00 84.38 83 THR A N 1
ATOM 625 C CA . THR A 1 83 ? -15.135 -7.833 5.627 1.00 84.38 83 THR A CA 1
ATOM 626 C C . THR A 1 83 ? -15.540 -6.925 4.471 1.00 84.38 83 THR A C 1
ATOM 628 O O . THR A 1 83 ? -16.273 -7.348 3.579 1.00 84.38 83 THR A O 1
ATOM 631 N N . GLY A 1 84 ? -15.038 -5.693 4.469 1.00 80.44 84 GLY A N 1
ATOM 632 C CA . GLY A 1 84 ? -15.107 -4.774 3.337 1.00 80.44 84 GLY A CA 1
ATOM 633 C C . GLY A 1 84 ? -13.744 -4.671 2.663 1.00 80.44 84 GLY A C 1
ATOM 634 O O . GLY A 1 84 ? -12.722 -4.601 3.342 1.00 80.44 84 GLY A O 1
ATOM 635 N N . VAL A 1 85 ? -13.718 -4.662 1.331 1.00 81.06 85 VAL A N 1
ATOM 636 C CA . VAL A 1 85 ? -12.486 -4.480 0.556 1.00 81.06 85 VAL A CA 1
ATOM 637 C C . VAL A 1 85 ? -12.726 -3.418 -0.506 1.00 81.06 85 VAL A C 1
ATOM 639 O O . VAL A 1 85 ? -13.676 -3.515 -1.281 1.00 81.06 85 VAL A O 1
ATOM 642 N N . ALA A 1 86 ? -11.849 -2.421 -0.547 1.00 76.38 86 ALA A N 1
ATOM 643 C CA . ALA A 1 86 ? -11.740 -1.464 -1.635 1.00 76.38 86 ALA A CA 1
ATOM 644 C C . ALA A 1 86 ? -10.449 -1.743 -2.412 1.00 76.38 86 ALA A C 1
ATOM 646 O O . ALA A 1 86 ? -9.385 -1.922 -1.819 1.00 76.38 86 ALA A O 1
ATOM 647 N N . LEU A 1 87 ? -10.549 -1.788 -3.739 1.00 80.06 87 LEU A N 1
ATOM 648 C CA . LEU A 1 87 ? -9.430 -2.039 -4.643 1.00 80.06 87 LEU A CA 1
ATOM 649 C C . LEU A 1 87 ? -9.255 -0.843 -5.568 1.00 80.06 87 LEU A C 1
ATOM 651 O O . LEU A 1 87 ? -10.226 -0.337 -6.131 1.00 80.06 87 LEU A O 1
ATOM 655 N N . GLN A 1 88 ? -8.010 -0.433 -5.763 1.00 75.56 88 GLN A N 1
ATOM 656 C CA . GLN A 1 88 ? -7.632 0.581 -6.729 1.00 75.56 88 GLN A CA 1
ATOM 657 C C . GLN A 1 88 ? -6.432 0.074 -7.526 1.00 75.56 88 GLN A C 1
ATOM 659 O O . GLN A 1 88 ? -5.535 -0.585 -7.015 1.00 75.56 88 GLN A O 1
ATOM 664 N N . THR A 1 89 ? -6.406 0.339 -8.823 1.00 78.31 89 THR A N 1
ATOM 665 C CA . THR A 1 89 ? -5.242 0.039 -9.657 1.00 78.31 89 THR A CA 1
ATOM 666 C C . THR A 1 89 ? -4.936 1.259 -10.494 1.00 78.31 89 THR A C 1
ATOM 668 O O . THR A 1 89 ? -5.820 1.807 -11.148 1.00 78.31 89 THR A O 1
ATOM 671 N N . MET A 1 90 ? -3.680 1.682 -10.463 1.00 71.56 90 MET A N 1
ATOM 672 C CA . MET A 1 90 ? -3.160 2.773 -11.269 1.00 71.56 90 MET A CA 1
ATOM 673 C C . MET A 1 90 ? -2.051 2.210 -12.148 1.00 71.56 90 MET A C 1
ATOM 675 O O . MET A 1 90 ? -1.170 1.497 -11.673 1.00 71.56 90 MET A O 1
ATOM 679 N N . SER A 1 91 ? -2.120 2.482 -13.445 1.00 67.94 91 SER A N 1
ATOM 680 C CA . SER A 1 91 ? -1.108 2.047 -14.407 1.00 67.94 91 SER A CA 1
ATOM 681 C C . SER A 1 91 ? -0.557 3.270 -15.115 1.00 67.94 91 SER A C 1
ATOM 683 O O . SER A 1 91 ? -1.318 4.139 -15.537 1.00 67.94 91 SER A O 1
ATOM 685 N N . PHE A 1 92 ? 0.760 3.322 -15.219 1.00 68.69 92 PHE A N 1
ATOM 686 C CA . PHE A 1 92 ? 1.518 4.375 -15.860 1.00 68.69 92 PHE A CA 1
ATOM 687 C C . PHE A 1 92 ? 2.449 3.730 -16.876 1.00 68.69 92 PHE A C 1
ATOM 689 O O . PHE A 1 92 ? 3.086 2.711 -16.610 1.00 68.69 92 PHE A O 1
ATOM 696 N N . GLU A 1 93 ? 2.550 4.335 -18.045 1.00 65.38 93 GLU A N 1
ATOM 697 C CA . GLU A 1 93 ? 3.536 3.936 -19.036 1.00 65.38 93 GLU A CA 1
ATOM 698 C C . GLU A 1 93 ? 4.550 5.055 -19.160 1.00 65.38 93 GLU A C 1
ATOM 700 O O . GLU A 1 93 ? 4.196 6.192 -19.473 1.00 65.38 93 GLU A O 1
ATOM 705 N N . PHE A 1 94 ? 5.807 4.730 -18.870 1.00 63.75 94 PHE A N 1
ATOM 706 C CA . PHE A 1 94 ? 6.910 5.646 -19.088 1.00 63.75 94 PHE A CA 1
ATOM 707 C C . PHE A 1 94 ? 7.568 5.276 -20.412 1.00 63.75 94 PHE A C 1
ATOM 709 O O . PHE A 1 94 ? 8.128 4.185 -20.570 1.00 63.75 94 PHE A O 1
ATOM 716 N N . PHE A 1 95 ? 7.484 6.205 -21.357 1.00 54.09 95 PHE A N 1
ATOM 717 C CA . PHE A 1 95 ? 8.227 6.178 -22.606 1.00 54.09 95 PHE A CA 1
ATOM 718 C C . PHE A 1 95 ? 9.357 7.200 -22.490 1.00 54.09 95 PHE A C 1
ATOM 720 O O . PHE A 1 95 ? 9.148 8.274 -21.935 1.00 54.09 95 PHE A O 1
ATOM 727 N N . ASP A 1 96 ? 10.534 6.836 -22.990 1.00 52.72 96 ASP A N 1
ATOM 728 C CA . ASP A 1 96 ? 11.768 7.626 -22.930 1.00 52.72 96 ASP A CA 1
ATOM 729 C C . ASP A 1 96 ? 12.378 7.811 -21.531 1.00 52.72 96 ASP A C 1
ATOM 731 O O . ASP A 1 96 ? 12.207 8.816 -20.844 1.00 52.72 96 ASP A O 1
ATOM 735 N N . VAL A 1 97 ? 13.205 6.841 -21.127 1.00 53.34 97 VAL A N 1
ATOM 736 C CA . VAL A 1 97 ? 14.343 7.174 -20.262 1.00 53.34 97 VAL A CA 1
ATOM 737 C C . VAL A 1 97 ? 15.417 7.724 -21.194 1.00 53.34 97 VAL A C 1
ATOM 739 O O . VAL A 1 97 ? 16.167 6.938 -21.779 1.00 53.34 97 VAL A O 1
ATOM 742 N N . GLU A 1 98 ? 15.436 9.049 -21.360 1.00 51.19 98 GLU A N 1
ATOM 743 C CA . 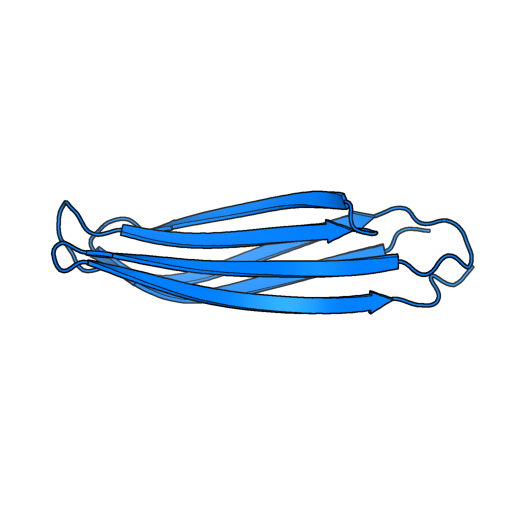GLU A 1 98 ? 16.407 9.740 -22.209 1.00 51.19 98 GLU A CA 1
ATOM 744 C C . GLU A 1 98 ? 17.841 9.285 -21.884 1.00 51.19 98 GLU A C 1
ATOM 746 O O . GLU A 1 98 ? 18.236 9.090 -20.720 1.00 51.19 98 GLU A O 1
ATOM 751 N N . CYS A 1 99 ? 18.596 9.086 -22.960 1.00 56.38 99 CYS A N 1
ATOM 752 C CA . CYS A 1 99 ? 20.039 8.928 -22.974 1.00 56.38 99 CYS A CA 1
ATOM 753 C C . CYS A 1 99 ? 20.611 10.205 -23.606 1.00 56.38 99 CYS A C 1
ATOM 755 O O . CYS A 1 99 ? 21.668 10.636 -23.109 1.00 56.38 99 CYS A O 1
#

Secondary structure (DSSP, 8-state):
--EEEEEEEEEEEE--S-TT-EEEEEEEEEETTEEEEEEEEEE-TT-EEEEEEEEEEEE---TT--EEEEEEEEEEEEETTEEEEEEEEEEEEE-----

Radius of gyration: 16.71 Å; chains: 1; bounding box: 40×19×45 Å

Foldseek 3Di:
DKDKDKDKDWDWDAWAQDQFKKKKKKKWKAKQNHTDDMDIDIGDHGDTDIDMDIDIDIDDDDFQDKMKIKMKMKMWIQDPVGIDIDIDIDIDIDGDPDD